Protein AF-A0A5N9HCJ1-F1 (afdb_monomer_lite)

pLDDT: mean 94.04, std 5.84, range [57.25, 97.88]

Radius of gyration: 28.1 Å; chains: 1; bounding box: 60×42×61 Å

Sequence (81 aa):
ELRPFLDRYMRGKDVDVEYKSRLYRLAHDLAVSSFGMRQEVYEYWHGGDPNRNRINLLRGYDQSDMMDRIKGLVSKPLPHE

Secondary structure (DSSP, 8-state):
--HHHHHHHT--SSS-HHHHHHHHHHHHHHHTSHHHHHHHHHHHHHTS-HHHHHHHHHHHS--HHHHHHHHHHHSSPPP--

Structure (mmCIF, N/CA/C/O backbone):
data_AF-A0A5N9HCJ1-F1
#
_entry.id   AF-A0A5N9HCJ1-F1
#
loop_
_atom_site.group_PDB
_atom_site.id
_atom_site.type_symbol
_atom_s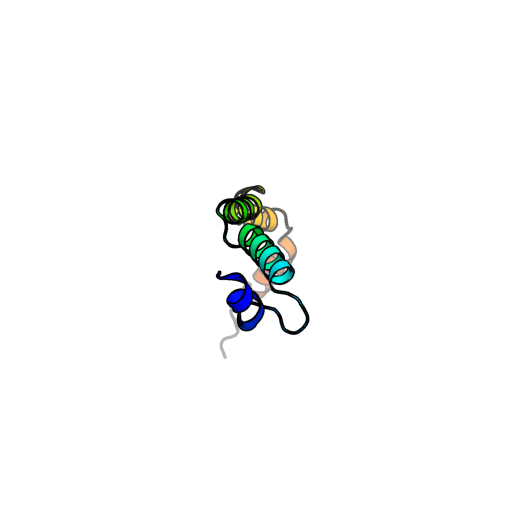ite.label_atom_id
_atom_site.label_alt_id
_atom_site.label_comp_id
_atom_site.label_asym_id
_atom_site.label_entity_id
_atom_site.label_seq_id
_atom_site.pdbx_PDB_ins_code
_atom_site.Cartn_x
_atom_site.Cartn_y
_atom_site.Cartn_z
_atom_site.occupancy
_atom_site.B_iso_or_equiv
_atom_site.auth_seq_id
_atom_site.auth_comp_id
_atom_site.auth_asym_id
_atom_site.auth_atom_id
_atom_site.pdbx_PDB_model_num
ATOM 1 N N . GLU A 1 1 ? 27.585 -2.164 -27.334 1.00 86.69 1 GLU A N 1
ATOM 2 C CA . GLU A 1 1 ? 27.666 -3.609 -27.654 1.00 86.69 1 GLU A CA 1
ATOM 3 C C . GLU A 1 1 ? 26.526 -4.464 -27.069 1.00 86.69 1 GLU A C 1
ATOM 5 O O . GLU A 1 1 ? 26.122 -5.408 -27.726 1.00 86.69 1 GLU A O 1
ATOM 10 N N . LEU A 1 2 ? 25.920 -4.136 -25.915 1.00 94.38 2 LEU A N 1
ATOM 11 C CA . LEU A 1 2 ? 24.874 -4.974 -25.278 1.00 94.38 2 LEU A CA 1
ATOM 12 C C . LEU A 1 2 ? 23.484 -4.975 -25.945 1.00 94.38 2 LEU A C 1
ATOM 14 O O . LEU A 1 2 ? 22.673 -5.862 -25.681 1.00 94.38 2 LEU A O 1
ATOM 18 N N . ARG A 1 3 ? 23.183 -3.978 -26.783 1.00 94.75 3 ARG A N 1
ATOM 19 C CA . ARG A 1 3 ? 21.826 -3.738 -27.295 1.00 94.75 3 ARG A CA 1
ATOM 20 C C . ARG A 1 3 ? 21.182 -4.956 -27.992 1.00 94.75 3 ARG A C 1
ATOM 22 O O . ARG A 1 3 ? 20.063 -5.289 -27.610 1.00 94.75 3 ARG A O 1
ATOM 29 N N . PRO A 1 4 ? 21.864 -5.690 -28.893 1.00 96.31 4 PRO A N 1
ATOM 30 C CA . PRO A 1 4 ? 21.264 -6.846 -29.567 1.00 96.31 4 PRO A CA 1
ATOM 31 C C . PRO A 1 4 ? 20.822 -7.965 -28.611 1.00 96.31 4 PRO A C 1
ATOM 33 O O . PRO A 1 4 ? 19.841 -8.660 -28.869 1.00 96.31 4 PRO A O 1
ATOM 36 N N . PHE A 1 5 ? 21.519 -8.137 -27.483 1.00 97.25 5 PHE A N 1
ATOM 37 C CA . PHE A 1 5 ? 21.143 -9.122 -26.468 1.00 97.25 5 PHE A CA 1
ATOM 38 C C . PHE A 1 5 ? 19.892 -8.696 -25.698 1.00 97.25 5 PHE A C 1
ATOM 40 O O . PHE A 1 5 ? 19.039 -9.533 -25.408 1.00 97.25 5 PHE A O 1
ATOM 47 N N . LEU A 1 6 ? 19.756 -7.400 -25.409 1.00 96.50 6 LEU A N 1
ATOM 48 C CA . LEU A 1 6 ? 18.564 -6.847 -24.766 1.00 96.50 6 LEU A CA 1
ATOM 49 C C . LEU A 1 6 ? 17.334 -7.001 -25.669 1.00 96.50 6 LEU A C 1
ATOM 51 O O . LEU A 1 6 ? 16.305 -7.496 -25.211 1.00 96.50 6 LEU A O 1
ATOM 55 N N . ASP A 1 7 ? 17.457 -6.676 -26.957 1.00 96.12 7 ASP A N 1
ATOM 56 C CA . ASP A 1 7 ? 16.362 -6.851 -27.919 1.00 96.12 7 ASP A CA 1
ATOM 57 C C . ASP A 1 7 ? 15.946 -8.327 -28.052 1.00 96.12 7 ASP A C 1
ATOM 59 O O . ASP A 1 7 ? 14.758 -8.636 -28.150 1.00 96.12 7 ASP A O 1
ATOM 63 N N . ARG A 1 8 ? 16.905 -9.263 -28.000 1.00 95.12 8 ARG A N 1
ATOM 64 C CA . ARG A 1 8 ? 16.623 -10.700 -28.133 1.00 95.12 8 ARG A CA 1
ATOM 65 C C . ARG A 1 8 ? 16.012 -11.318 -26.878 1.00 95.12 8 ARG A C 1
ATOM 67 O O . ARG A 1 8 ? 15.061 -12.090 -26.996 1.00 95.12 8 ARG A O 1
ATOM 74 N N . TYR A 1 9 ? 16.568 -11.020 -25.705 1.00 96.69 9 TYR A N 1
ATOM 75 C CA . TYR A 1 9 ? 16.260 -11.751 -24.470 1.00 96.69 9 TYR A CA 1
ATOM 76 C C . TYR A 1 9 ? 15.373 -10.988 -23.489 1.00 96.69 9 TYR A C 1
ATOM 78 O O . TYR A 1 9 ? 14.731 -11.612 -22.650 1.00 96.69 9 TYR A O 1
ATOM 86 N N . MET A 1 10 ? 15.311 -9.659 -23.583 1.00 96.50 10 MET A N 1
ATOM 87 C CA . MET A 1 10 ? 14.603 -8.830 -22.602 1.00 96.50 10 MET A CA 1
ATOM 88 C C . MET A 1 10 ? 13.325 -8.192 -23.148 1.00 96.50 10 MET A C 1
ATOM 90 O O . MET A 1 10 ? 12.592 -7.585 -22.366 1.00 96.50 10 MET A O 1
ATOM 94 N N . ARG A 1 11 ? 12.990 -8.383 -24.432 1.00 96.56 11 ARG A N 1
ATOM 95 C CA . ARG A 1 11 ? 11.718 -7.936 -25.029 1.00 96.56 11 ARG A CA 1
ATOM 96 C C . ARG A 1 11 ? 10.479 -8.577 -24.386 1.00 96.56 11 ARG A C 1
ATOM 98 O O . ARG A 1 11 ? 10.566 -9.547 -23.624 1.00 96.56 11 ARG A O 1
ATOM 105 N N . GLY A 1 12 ? 9.312 -7.996 -24.645 1.00 94.56 12 GLY A N 1
ATOM 106 C CA . GLY A 1 12 ? 8.028 -8.616 -24.314 1.00 94.56 12 GLY A CA 1
ATOM 107 C C . GLY A 1 12 ? 7.552 -9.554 -25.423 1.00 94.56 12 GLY A C 1
ATOM 108 O O . GLY A 1 12 ? 8.210 -9.690 -26.453 1.00 94.56 12 GLY A O 1
ATOM 109 N N . LYS A 1 13 ? 6.394 -10.195 -25.216 1.00 93.62 13 LYS A N 1
ATOM 110 C CA . LYS A 1 13 ? 5.773 -11.071 -26.224 1.00 93.62 13 LYS A CA 1
ATOM 111 C C . LYS A 1 13 ? 5.552 -10.318 -27.545 1.00 93.62 13 LYS A C 1
ATOM 113 O O . LYS A 1 13 ? 6.059 -10.749 -28.575 1.00 93.62 13 LYS A O 1
ATOM 118 N N . ASP A 1 14 ? 4.916 -9.151 -27.449 1.00 95.75 14 ASP A N 1
ATOM 119 C CA . ASP A 1 14 ? 4.498 -8.321 -28.588 1.00 95.75 14 ASP A CA 1
ATOM 120 C C . ASP A 1 14 ? 4.983 -6.861 -28.470 1.00 95.75 14 ASP A C 1
ATOM 122 O O . ASP A 1 14 ? 4.443 -5.960 -29.102 1.00 95.75 14 ASP A O 1
ATOM 126 N N . VAL A 1 15 ? 5.993 -6.602 -27.631 1.00 96.94 15 VAL A N 1
ATOM 127 C CA . VAL A 1 15 ? 6.556 -5.257 -27.412 1.00 96.94 15 VAL A CA 1
ATOM 128 C C . VAL A 1 15 ? 8.077 -5.299 -27.399 1.00 96.94 15 VAL A C 1
ATOM 130 O O . VAL A 1 15 ? 8.678 -6.302 -26.997 1.00 96.94 15 VAL A O 1
ATOM 133 N N . ASP A 1 16 ? 8.702 -4.201 -27.819 1.00 96.94 16 ASP A N 1
ATOM 134 C CA . ASP A 1 16 ? 10.153 -4.061 -27.792 1.00 96.94 16 ASP A CA 1
ATOM 135 C C . ASP A 1 16 ? 10.713 -3.990 -26.357 1.00 96.94 16 ASP A C 1
ATOM 137 O O . ASP A 1 16 ? 9.992 -3.920 -25.351 1.00 96.94 16 ASP A O 1
ATOM 141 N N . VAL A 1 17 ? 12.040 -4.061 -26.255 1.00 97.75 17 VAL A N 1
ATOM 142 C CA . VAL A 1 17 ? 12.727 -4.019 -24.962 1.00 97.75 17 VAL A CA 1
ATOM 143 C C . VAL A 1 17 ? 12.636 -2.651 -24.291 1.00 97.75 17 VAL A C 1
ATOM 145 O O . VAL A 1 17 ? 12.627 -2.585 -23.063 1.00 97.75 17 VAL A O 1
ATOM 148 N N . GLU A 1 18 ? 12.552 -1.559 -25.049 1.00 97.06 18 GLU A N 1
ATOM 149 C CA . GLU A 1 18 ? 12.533 -0.211 -24.482 1.00 97.06 18 GLU A CA 1
ATOM 150 C C . GLU A 1 18 ? 11.222 0.064 -23.769 1.00 97.06 18 GLU A C 1
ATOM 152 O O . GLU A 1 18 ? 11.224 0.504 -22.618 1.00 97.06 18 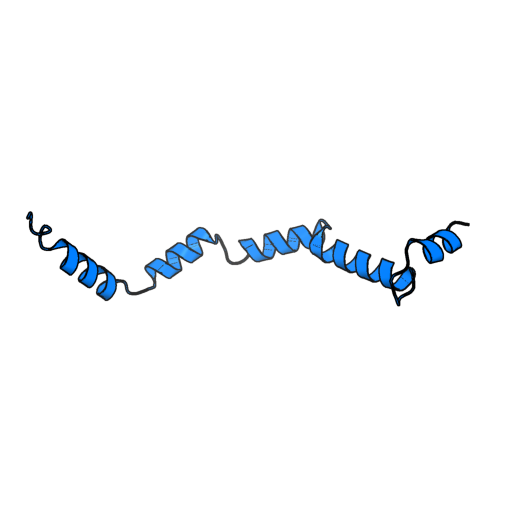GLU A O 1
ATOM 157 N N . TYR A 1 19 ? 10.111 -0.243 -24.430 1.00 97.88 19 TYR A N 1
ATOM 158 C CA . TYR A 1 19 ? 8.778 -0.111 -23.881 1.00 97.88 19 TYR A CA 1
ATOM 159 C C . TYR A 1 19 ? 8.629 -0.968 -22.627 1.00 97.88 19 TYR A C 1
ATOM 161 O O . TYR A 1 19 ? 8.255 -0.455 -21.570 1.00 97.88 19 TYR A O 1
ATOM 169 N N . LYS A 1 20 ? 9.010 -2.252 -22.702 1.00 97.81 20 LYS A N 1
ATOM 170 C CA . LYS A 1 20 ? 8.972 -3.138 -21.533 1.00 97.81 20 LYS A CA 1
ATOM 171 C C . LYS A 1 20 ? 9.849 -2.608 -20.398 1.00 97.81 20 LYS A C 1
ATOM 173 O O . LYS A 1 20 ? 9.408 -2.593 -19.255 1.00 97.81 20 LYS A O 1
ATOM 178 N N . SER A 1 21 ? 11.052 -2.118 -20.692 1.00 97.06 21 SER A N 1
ATOM 179 C CA . SER A 1 21 ? 11.949 -1.573 -19.663 1.00 97.06 21 SER A CA 1
ATOM 180 C C . SER A 1 21 ? 11.366 -0.332 -18.984 1.00 97.06 21 SER A C 1
ATOM 182 O O . SER A 1 21 ? 11.416 -0.230 -17.760 1.00 97.06 21 SER A O 1
ATOM 184 N N . ARG A 1 22 ? 10.768 0.592 -19.748 1.00 97.88 22 ARG A N 1
ATOM 185 C CA . ARG A 1 22 ? 10.109 1.791 -19.197 1.00 97.88 22 ARG A CA 1
ATOM 186 C C . ARG A 1 22 ? 8.891 1.420 -18.349 1.00 97.88 22 ARG A C 1
ATOM 188 O O . ARG A 1 22 ? 8.729 1.964 -17.261 1.00 97.88 22 ARG A O 1
ATOM 195 N N . LEU A 1 23 ? 8.086 0.458 -18.802 1.00 97.19 23 LEU A N 1
ATOM 196 C CA . LEU A 1 23 ? 6.936 -0.044 -18.049 1.00 97.19 23 LEU A CA 1
ATOM 197 C C . LEU A 1 23 ? 7.363 -0.665 -16.712 1.00 97.19 23 LEU A C 1
ATOM 199 O O . LEU A 1 23 ? 6.796 -0.350 -15.670 1.00 97.19 23 LEU A O 1
ATOM 203 N N . TYR A 1 24 ? 8.388 -1.516 -16.728 1.00 96.62 24 TYR A N 1
ATOM 204 C CA . TYR A 1 24 ? 8.894 -2.144 -15.508 1.00 96.62 24 TYR A CA 1
ATOM 205 C C . TYR A 1 24 ? 9.561 -1.132 -14.584 1.00 96.62 24 TYR A C 1
ATOM 207 O O . TYR A 1 24 ? 9.455 -1.262 -13.367 1.00 96.62 24 TYR A O 1
ATOM 215 N N . ARG A 1 25 ? 10.203 -0.098 -15.137 1.00 96.94 25 ARG A N 1
ATOM 216 C CA . ARG A 1 25 ? 10.735 0.999 -14.332 1.00 96.94 25 ARG A CA 1
ATOM 217 C C . ARG A 1 25 ? 9.620 1.756 -13.613 1.00 96.94 25 ARG A C 1
ATOM 219 O O . ARG A 1 25 ? 9.745 1.989 -12.418 1.00 96.94 25 ARG A O 1
ATOM 226 N N . LEU A 1 26 ? 8.521 2.059 -14.303 1.00 96.62 26 LEU A N 1
ATOM 227 C CA . LEU A 1 26 ? 7.345 2.664 -13.679 1.00 96.62 26 LEU A CA 1
ATOM 228 C C . LEU A 1 26 ? 6.778 1.770 -12.567 1.00 96.62 26 LEU A C 1
ATOM 230 O O . LEU A 1 26 ? 6.543 2.242 -11.460 1.00 96.62 26 LEU A O 1
ATOM 234 N N . ALA A 1 27 ? 6.604 0.473 -12.836 1.00 96.69 27 ALA A N 1
ATOM 235 C CA . ALA A 1 27 ? 6.114 -0.473 -11.835 1.00 96.69 27 ALA A CA 1
ATOM 236 C C . ALA A 1 27 ? 7.042 -0.555 -10.610 1.00 96.69 27 ALA A C 1
ATOM 238 O O . ALA A 1 27 ? 6.572 -0.540 -9.475 1.00 96.69 27 ALA A O 1
ATOM 239 N N . HIS A 1 28 ? 8.357 -0.585 -10.831 1.00 96.06 28 HIS A N 1
ATOM 240 C CA . HIS A 1 28 ? 9.351 -0.539 -9.763 1.00 96.06 28 HIS A CA 1
ATOM 241 C C . HIS A 1 28 ? 9.231 0.747 -8.938 1.00 96.06 28 HIS A C 1
ATOM 243 O O . HIS A 1 28 ? 9.235 0.690 -7.709 1.00 96.06 28 HIS A O 1
ATOM 249 N N . ASP A 1 29 ? 9.103 1.902 -9.588 1.00 96.00 29 ASP A N 1
ATOM 250 C CA . ASP A 1 29 ? 9.017 3.182 -8.889 1.00 96.00 29 ASP A CA 1
ATOM 251 C C . ASP A 1 29 ? 7.746 3.279 -8.028 1.00 96.00 29 ASP A C 1
ATOM 253 O O . ASP A 1 29 ? 7.804 3.834 -6.930 1.00 96.00 29 ASP A O 1
ATOM 257 N N . LEU A 1 30 ? 6.647 2.651 -8.452 1.00 94.44 30 LEU A N 1
ATOM 258 C CA . LEU A 1 30 ? 5.394 2.594 -7.693 1.00 94.44 30 LEU A CA 1
ATOM 259 C C . LEU A 1 30 ? 5.400 1.567 -6.551 1.00 94.44 30 LEU A C 1
ATOM 261 O O . LEU A 1 30 ? 4.838 1.849 -5.499 1.00 94.44 30 LEU A O 1
ATOM 265 N N . ALA A 1 31 ? 6.005 0.391 -6.744 1.00 92.94 31 ALA A N 1
ATOM 266 C CA . ALA A 1 31 ? 5.833 -0.741 -5.825 1.00 92.94 31 ALA A CA 1
ATOM 267 C C . ALA A 1 31 ? 7.075 -1.101 -4.992 1.00 92.94 31 ALA A C 1
ATOM 269 O O . ALA A 1 31 ? 6.946 -1.726 -3.946 1.00 92.94 31 ALA A O 1
ATOM 270 N N . VAL A 1 32 ? 8.279 -0.765 -5.460 1.00 91.69 32 VAL A N 1
ATOM 271 C CA . VAL A 1 32 ? 9.541 -1.270 -4.881 1.00 91.69 32 VAL A CA 1
ATOM 272 C C . VAL A 1 32 ? 10.465 -0.140 -4.442 1.00 91.69 32 VAL A C 1
ATOM 274 O O . VAL A 1 32 ? 11.258 -0.303 -3.516 1.00 91.69 32 VAL A O 1
ATOM 277 N N . SER A 1 33 ? 10.387 1.021 -5.091 1.00 95.88 33 SER A N 1
ATOM 278 C CA . SER A 1 33 ? 11.238 2.148 -4.730 1.00 95.88 33 SER A CA 1
ATOM 279 C C . SER A 1 33 ? 10.898 2.698 -3.345 1.00 95.88 33 SER A C 1
ATOM 281 O O . SER A 1 33 ? 9.758 2.639 -2.885 1.00 95.88 33 SER A O 1
ATOM 283 N N . SER A 1 34 ? 11.877 3.344 -2.710 1.00 95.06 34 SER A N 1
ATOM 284 C CA . SER A 1 34 ? 11.679 4.047 -1.438 1.00 95.06 34 SER A CA 1
ATOM 285 C C . SER A 1 34 ? 10.580 5.114 -1.521 1.00 95.06 34 SER A C 1
ATOM 287 O O . SER A 1 34 ? 9.931 5.407 -0.520 1.00 95.06 34 SER A O 1
ATOM 289 N N . PHE A 1 35 ? 10.362 5.693 -2.708 1.00 93.75 35 PHE A N 1
ATOM 290 C CA . PHE A 1 35 ? 9.264 6.624 -2.946 1.00 93.75 35 PHE A CA 1
ATOM 291 C C . PHE A 1 35 ? 7.908 5.911 -2.885 1.00 93.75 35 PHE A C 1
ATOM 293 O O . PHE A 1 35 ? 7.041 6.348 -2.133 1.00 93.75 35 PHE A O 1
ATOM 300 N N . GLY A 1 36 ? 7.747 4.797 -3.607 1.00 93.12 36 GLY A N 1
ATOM 301 C CA . GLY A 1 36 ? 6.529 3.981 -3.581 1.00 93.12 36 GLY A CA 1
ATOM 302 C C . GLY A 1 36 ? 6.213 3.450 -2.181 1.00 93.12 36 GLY A C 1
ATOM 303 O O . GLY A 1 36 ? 5.112 3.648 -1.675 1.00 93.12 36 GLY A O 1
ATOM 304 N N . MET A 1 37 ? 7.216 2.905 -1.486 1.00 94.00 37 MET A N 1
ATOM 305 C CA . MET A 1 37 ? 7.067 2.438 -0.099 1.00 94.00 37 MET A CA 1
ATOM 306 C C . MET A 1 37 ? 6.649 3.561 0.859 1.00 94.00 37 MET A C 1
ATOM 308 O O . MET A 1 37 ? 5.854 3.353 1.772 1.00 94.00 37 MET A O 1
ATOM 312 N N . ARG A 1 38 ? 7.164 4.781 0.662 1.00 95.81 38 ARG A N 1
ATOM 313 C CA . ARG A 1 38 ? 6.727 5.935 1.456 1.00 95.81 38 ARG A CA 1
ATOM 314 C C . ARG A 1 38 ? 5.259 6.269 1.200 1.00 95.81 38 ARG A C 1
ATOM 316 O O . ARG A 1 38 ? 4.577 6.630 2.154 1.00 95.81 38 ARG A O 1
ATOM 323 N N . GLN A 1 39 ? 4.791 6.174 -0.045 1.00 96.50 39 GLN A N 1
ATOM 324 C CA . GLN A 1 39 ? 3.375 6.379 -0.364 1.00 96.50 39 GLN A CA 1
ATOM 325 C C . GLN A 1 39 ? 2.500 5.320 0.312 1.00 96.50 39 GLN A C 1
ATOM 327 O O . GLN A 1 39 ? 1.483 5.673 0.891 1.00 96.50 39 GLN A O 1
ATOM 332 N N . GLU A 1 40 ? 2.927 4.057 0.351 1.00 94.75 40 GLU A N 1
ATOM 333 C CA . GLU A 1 40 ? 2.203 3.002 1.077 1.00 94.75 40 GLU A CA 1
ATOM 334 C C . GLU A 1 40 ? 2.065 3.318 2.576 1.00 94.75 40 GLU A C 1
ATOM 336 O O . GLU A 1 40 ? 0.966 3.280 3.133 1.00 94.75 40 GLU A O 1
ATOM 341 N N . VAL A 1 41 ? 3.169 3.699 3.230 1.00 95.50 41 VAL A N 1
ATOM 342 C CA . VAL A 1 41 ? 3.155 4.112 4.644 1.00 95.50 41 VAL A CA 1
ATOM 343 C C . VAL A 1 41 ? 2.272 5.344 4.842 1.00 95.50 41 VAL A C 1
ATOM 345 O O . VAL A 1 41 ? 1.539 5.423 5.827 1.00 95.50 41 VAL A O 1
ATOM 348 N N . TYR A 1 42 ? 2.333 6.304 3.919 1.00 95.88 42 TYR A N 1
ATOM 349 C CA . TYR A 1 42 ? 1.489 7.489 3.966 1.00 95.88 42 TYR A CA 1
ATOM 350 C C . TYR A 1 42 ? 0.013 7.106 3.902 1.00 95.88 42 TYR A C 1
ATOM 352 O O . TYR A 1 42 ? -0.707 7.422 4.836 1.00 95.88 42 TYR A O 1
ATOM 360 N N . GLU A 1 43 ? -0.435 6.370 2.889 1.00 95.31 43 GLU A N 1
ATOM 361 C CA . GLU A 1 43 ? -1.847 5.989 2.747 1.00 95.31 43 GLU A CA 1
ATOM 362 C C . GLU A 1 43 ? -2.373 5.224 3.969 1.00 95.31 43 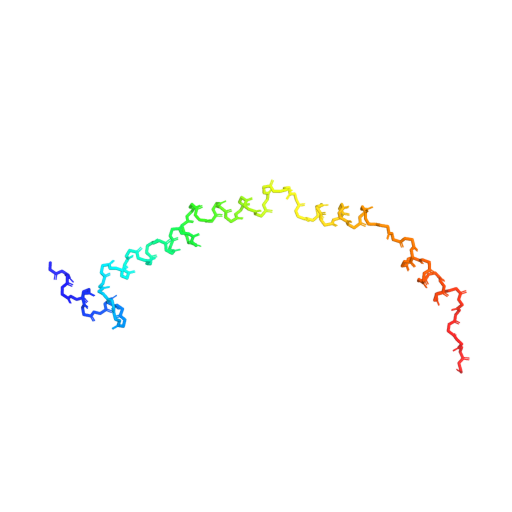GLU A C 1
ATOM 364 O O . GLU A 1 43 ? -3.484 5.475 4.438 1.00 95.31 43 GLU A O 1
ATOM 369 N N . TYR A 1 44 ? -1.557 4.340 4.550 1.00 95.31 44 TYR A N 1
ATOM 370 C CA . TYR A 1 44 ? -1.974 3.562 5.715 1.00 95.31 44 TYR A CA 1
ATOM 371 C C . TYR A 1 44 ? -2.124 4.405 6.994 1.00 95.31 44 TYR A C 1
ATOM 373 O O . TYR A 1 44 ? -3.032 4.158 7.789 1.00 95.31 44 TYR A O 1
ATOM 381 N N . TRP A 1 45 ? -1.251 5.396 7.211 1.00 95.88 45 TRP A N 1
ATOM 382 C CA . TRP A 1 45 ? -1.198 6.161 8.467 1.00 95.88 45 TRP A CA 1
ATOM 383 C C . TRP A 1 45 ? -1.717 7.599 8.366 1.00 95.88 45 TRP A C 1
ATOM 385 O O . TRP A 1 45 ? -1.942 8.237 9.396 1.00 95.88 45 TRP A O 1
ATOM 395 N N . HIS A 1 46 ? -1.912 8.140 7.162 1.00 95.50 46 HIS A N 1
ATOM 396 C CA . HIS A 1 46 ? -2.298 9.538 6.954 1.00 95.50 46 HIS A CA 1
ATOM 397 C C . HIS A 1 46 ? -3.681 9.842 7.539 1.00 95.50 46 HIS A C 1
ATOM 399 O O . HIS A 1 46 ? -3.891 10.911 8.109 1.00 95.50 46 HIS A O 1
ATOM 405 N N . GLY A 1 47 ? -4.593 8.868 7.488 1.00 93.69 47 GLY A N 1
ATOM 406 C CA . GLY A 1 47 ? -5.905 8.939 8.135 1.00 93.69 47 GLY A CA 1
ATOM 407 C C . GLY A 1 47 ? -5.881 8.762 9.660 1.00 93.69 47 GLY A C 1
ATOM 408 O O . GLY A 1 47 ? -6.945 8.657 10.270 1.00 93.69 47 GLY A O 1
ATOM 409 N N . GLY A 1 48 ? -4.704 8.694 10.288 1.00 94.88 48 GLY A N 1
ATOM 410 C CA . GLY A 1 48 ? -4.531 8.368 11.702 1.00 94.88 48 GLY A CA 1
ATOM 411 C C . GLY A 1 48 ? -4.369 6.868 11.951 1.00 94.88 48 GLY A C 1
ATOM 412 O O . GLY A 1 48 ? -4.271 6.070 11.025 1.00 94.88 48 GLY A O 1
ATOM 413 N N . ASP A 1 49 ? -4.322 6.480 13.227 1.00 96.25 49 ASP A N 1
ATOM 414 C CA . ASP A 1 49 ? -4.156 5.080 13.634 1.00 96.25 49 ASP A CA 1
ATOM 415 C C . ASP A 1 49 ? -5.370 4.232 13.195 1.00 96.25 49 ASP A C 1
ATOM 417 O O . ASP A 1 49 ? -6.475 4.435 13.718 1.00 96.25 49 ASP A O 1
ATOM 421 N N . PRO A 1 50 ? -5.193 3.241 12.296 1.00 95.38 50 PRO A N 1
ATOM 422 C CA . PRO A 1 50 ? -6.292 2.418 11.796 1.00 95.38 50 PRO A CA 1
ATOM 423 C C . PRO A 1 50 ? -7.043 1.662 12.892 1.00 95.38 50 PRO A C 1
ATOM 425 O O . PRO A 1 50 ? -8.253 1.452 12.776 1.00 95.38 50 PRO A O 1
ATOM 428 N N . ASN A 1 51 ? -6.369 1.282 13.982 1.00 95.88 51 ASN A N 1
ATOM 429 C CA . ASN A 1 51 ? -7.028 0.621 15.106 1.00 95.88 51 ASN A CA 1
ATOM 430 C C . ASN A 1 51 ? -7.949 1.590 15.844 1.00 95.88 51 ASN A C 1
ATOM 432 O O . ASN A 1 51 ? -9.0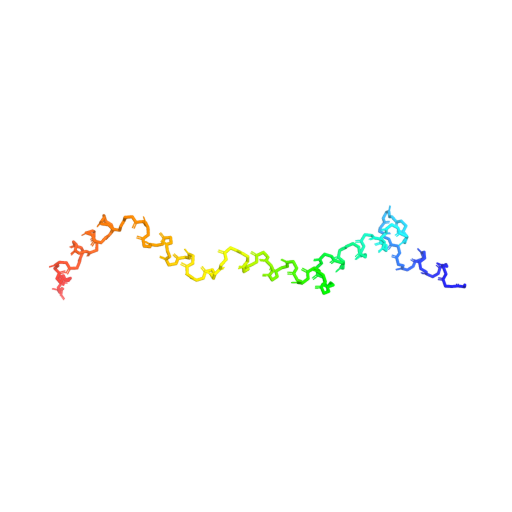94 1.249 16.141 1.00 95.88 51 ASN A O 1
ATOM 436 N N . ARG A 1 52 ? -7.489 2.824 16.085 1.00 96.00 52 ARG A N 1
ATOM 437 C CA . ARG A 1 52 ? -8.332 3.871 16.683 1.00 96.00 52 ARG A CA 1
ATOM 438 C C . ARG A 1 52 ? -9.505 4.218 15.783 1.00 96.00 52 ARG A C 1
ATOM 440 O O . ARG A 1 52 ? -10.619 4.334 16.284 1.00 96.00 52 ARG A O 1
ATOM 447 N N . ASN A 1 53 ? -9.287 4.306 14.475 1.00 95.94 53 ASN A N 1
ATOM 448 C CA . ASN A 1 53 ? -10.356 4.577 13.517 1.00 95.94 53 ASN A CA 1
ATOM 449 C C . ASN A 1 53 ? -11.438 3.487 13.557 1.00 95.94 53 ASN A C 1
ATOM 451 O O . ASN A 1 53 ? -12.623 3.806 13.633 1.00 95.94 53 ASN A O 1
ATOM 455 N N . ARG A 1 54 ? -11.047 2.206 13.614 1.00 95.81 54 ARG A N 1
ATOM 456 C CA . ARG A 1 54 ? -11.985 1.077 13.773 1.00 95.81 54 ARG A CA 1
ATOM 457 C C . ARG A 1 54 ? -12.740 1.117 15.104 1.00 95.81 54 ARG A C 1
ATOM 459 O O . ARG A 1 54 ? -13.947 0.893 15.126 1.00 95.81 54 ARG A O 1
ATOM 466 N N . ILE A 1 55 ? -12.055 1.429 16.205 1.00 96.50 55 ILE A N 1
ATOM 467 C CA . ILE A 1 55 ? -12.687 1.570 17.527 1.00 96.50 55 ILE A CA 1
ATOM 468 C C . ILE A 1 55 ? -13.695 2.723 17.524 1.00 96.50 55 ILE A C 1
ATOM 470 O O . ILE A 1 55 ? -14.798 2.575 18.044 1.00 96.50 55 ILE A O 1
ATOM 474 N N . ASN A 1 56 ? -13.335 3.862 16.935 1.00 96.12 56 ASN A N 1
ATOM 475 C CA . ASN A 1 56 ? -14.212 5.025 16.851 1.00 96.12 56 ASN A CA 1
ATOM 476 C C . ASN A 1 56 ? -15.449 4.727 16.002 1.00 96.12 56 ASN A C 1
ATOM 478 O O . ASN A 1 56 ? -16.549 5.089 16.407 1.00 96.12 56 ASN A O 1
ATOM 482 N N . LEU A 1 57 ? -15.288 4.005 14.889 1.00 94.94 57 LEU A N 1
ATOM 483 C CA . LEU A 1 57 ? -16.411 3.537 14.077 1.00 94.94 57 LEU A CA 1
ATOM 484 C C . LEU A 1 57 ? -17.360 2.651 14.895 1.00 94.94 57 LEU A C 1
ATOM 486 O O . LEU A 1 57 ? -18.565 2.882 14.897 1.00 94.94 57 LEU A O 1
ATOM 490 N N . LEU A 1 58 ? -16.816 1.680 15.637 1.00 93.75 58 LEU A N 1
ATOM 491 C CA . LEU A 1 58 ? -17.610 0.798 16.494 1.00 93.75 58 LEU A CA 1
ATOM 492 C C . LEU A 1 58 ? -18.361 1.572 17.587 1.00 93.75 58 LEU A C 1
ATOM 494 O O . LEU A 1 58 ? -19.513 1.258 17.869 1.00 93.75 58 LEU A O 1
ATOM 498 N N . ARG A 1 59 ? -17.708 2.563 18.206 1.00 93.69 59 ARG A N 1
ATOM 499 C CA . ARG A 1 59 ? -18.295 3.406 19.261 1.00 93.69 59 ARG A CA 1
ATOM 500 C C . ARG A 1 59 ? -19.332 4.397 18.737 1.00 93.69 59 ARG A C 1
ATOM 502 O O . ARG A 1 59 ? -20.201 4.798 19.500 1.00 93.69 59 ARG A O 1
ATOM 509 N N . GLY A 1 60 ? -19.209 4.823 17.482 1.00 94.25 60 GLY A N 1
ATOM 510 C CA . GLY A 1 60 ? -20.164 5.721 16.833 1.00 94.25 60 GLY A CA 1
ATOM 511 C C . GLY A 1 60 ? -21.424 5.017 16.326 1.00 94.25 60 GLY A C 1
ATOM 512 O O . GLY A 1 60 ? -22.413 5.683 16.041 1.00 94.25 60 GLY A O 1
ATOM 513 N N . TYR A 1 61 ? -21.397 3.689 16.208 1.00 94.44 61 TYR A N 1
ATOM 514 C CA . TYR A 1 61 ? -22.551 2.885 15.822 1.00 94.44 61 TYR A CA 1
ATOM 515 C C . TYR A 1 61 ? -23.455 2.615 17.032 1.00 94.44 61 TYR A C 1
ATOM 517 O O . TYR A 1 61 ? -22.956 2.275 18.105 1.00 94.44 61 TYR A O 1
ATOM 525 N N . ASP A 1 62 ? -24.776 2.729 16.868 1.00 94.69 62 ASP A N 1
ATOM 526 C CA . ASP A 1 62 ? -25.715 2.347 17.926 1.00 94.69 62 ASP A CA 1
ATOM 527 C C . ASP A 1 62 ? -25.766 0.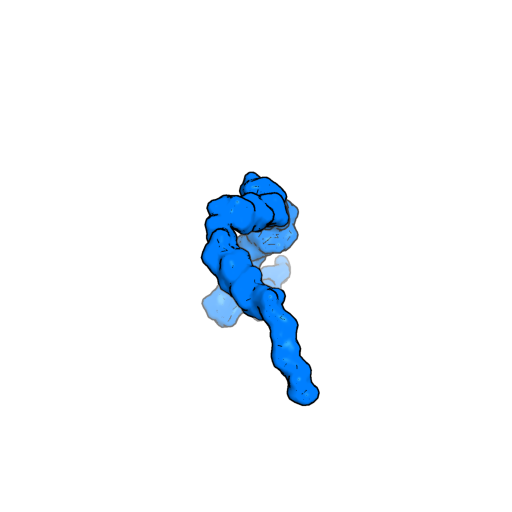820 18.070 1.00 94.69 62 ASP A C 1
ATOM 529 O O . ASP A 1 62 ? -26.133 0.088 17.153 1.00 94.69 62 ASP A O 1
ATOM 533 N N . GLN A 1 63 ? -25.384 0.340 19.249 1.00 94.19 63 GLN A N 1
ATOM 534 C CA . GLN A 1 63 ? -25.299 -1.082 19.570 1.00 94.19 63 GLN A CA 1
ATOM 535 C C . GLN A 1 63 ? -26.515 -1.584 20.354 1.00 94.19 63 GLN A C 1
ATOM 537 O O . GLN A 1 63 ? -26.544 -2.765 20.703 1.00 94.19 63 GLN A O 1
ATOM 542 N N . SER A 1 64 ? -27.485 -0.715 20.653 1.00 95.69 64 SER A N 1
ATOM 543 C CA . SER A 1 64 ? -28.630 -1.010 21.522 1.00 95.69 64 SER A CA 1
ATOM 544 C C . SER A 1 64 ? -29.366 -2.289 21.111 1.00 95.69 64 SER A C 1
ATOM 546 O O . SER A 1 64 ? -29.434 -3.228 21.901 1.00 95.69 64 SER A O 1
ATOM 548 N N . ASP A 1 65 ? -29.792 -2.381 19.851 1.00 96.25 65 ASP A N 1
ATOM 549 C CA . ASP A 1 65 ? -30.542 -3.521 19.308 1.00 96.25 65 ASP A CA 1
ATOM 550 C C . ASP A 1 65 ? -29.783 -4.855 19.443 1.00 96.25 65 ASP A C 1
ATOM 552 O O . ASP A 1 65 ? -30.294 -5.848 19.970 1.00 96.25 65 ASP A O 1
ATOM 556 N N . MET A 1 66 ? -28.506 -4.874 19.048 1.00 94.31 66 MET A N 1
ATOM 557 C CA . MET A 1 66 ? -27.668 -6.070 19.161 1.00 94.31 66 MET A CA 1
ATOM 558 C C . MET A 1 66 ? -27.449 -6.470 20.624 1.00 94.31 66 MET A C 1
ATOM 560 O O . MET A 1 66 ? -27.524 -7.654 20.963 1.00 94.31 66 MET A O 1
ATOM 564 N N . MET A 1 67 ? -27.197 -5.493 21.496 1.00 95.81 67 MET A N 1
ATOM 565 C CA . MET A 1 67 ? -27.005 -5.733 22.923 1.00 95.81 67 MET A CA 1
ATOM 566 C C . MET A 1 67 ? -28.277 -6.271 23.575 1.00 95.81 67 MET A C 1
ATOM 568 O O . MET A 1 67 ? -28.197 -7.200 24.377 1.00 95.81 67 MET A O 1
ATOM 572 N N . ASP A 1 68 ? -29.442 -5.740 23.222 1.00 97.19 68 ASP A N 1
ATOM 573 C CA . ASP A 1 68 ? -30.722 -6.175 23.775 1.00 97.19 68 ASP A CA 1
ATOM 574 C C . ASP A 1 68 ? -31.097 -7.578 23.295 1.00 97.19 68 ASP A C 1
ATOM 576 O O . ASP A 1 68 ? -31.536 -8.407 24.098 1.00 97.19 68 ASP A O 1
ATOM 580 N N . ARG A 1 69 ? -30.792 -7.912 22.036 1.00 95.75 69 ARG A N 1
ATOM 581 C CA . ARG A 1 69 ? -30.912 -9.286 21.534 1.00 95.75 69 ARG A CA 1
ATOM 582 C C . ARG A 1 69 ? -30.022 -10.260 22.307 1.00 95.75 69 ARG A C 1
ATOM 584 O O . ARG A 1 69 ? -30.495 -11.325 22.705 1.00 95.75 69 ARG A O 1
ATOM 591 N N . ILE A 1 70 ? -28.754 -9.912 22.548 1.00 95.00 70 ILE A N 1
ATOM 592 C CA . ILE A 1 70 ? -27.827 -10.759 23.320 1.00 95.00 70 ILE A CA 1
ATOM 593 C C . ILE A 1 70 ? -28.328 -10.930 24.755 1.00 95.00 70 ILE A C 1
ATOM 595 O O . ILE A 1 70 ? -28.408 -12.061 25.232 1.00 95.00 70 ILE A O 1
ATOM 599 N N . LYS A 1 71 ? -28.721 -9.837 25.424 1.00 95.75 71 LYS A N 1
ATOM 600 C CA . LYS A 1 71 ? -29.310 -9.883 26.773 1.00 95.75 71 LYS A CA 1
ATOM 601 C C . LYS A 1 71 ? -30.539 -10.788 26.816 1.00 95.75 71 LYS A C 1
ATOM 603 O O . LYS A 1 71 ? -30.675 -11.568 27.753 1.00 95.75 71 LYS A O 1
ATOM 608 N N . GLY A 1 72 ? -31.400 -10.722 25.800 1.00 95.25 72 GLY A N 1
ATOM 609 C CA . GLY A 1 72 ? -32.554 -11.607 25.662 1.00 95.25 72 GLY A CA 1
ATOM 61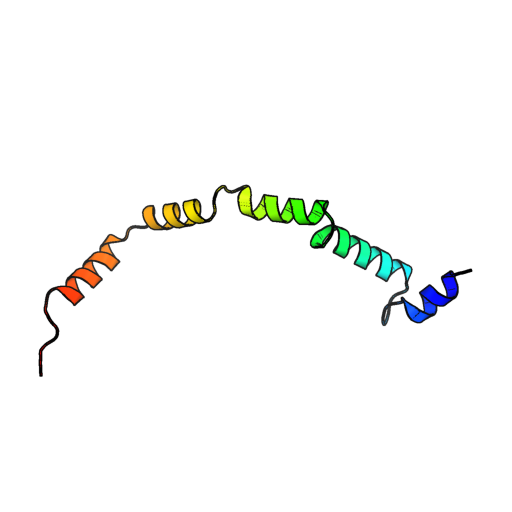0 C C . GLY A 1 72 ? -32.151 -13.081 25.602 1.00 95.25 72 GLY A C 1
ATOM 611 O O . GLY A 1 72 ? -32.711 -13.894 26.337 1.00 95.25 72 GLY A O 1
ATOM 612 N N . LEU A 1 73 ? -31.137 -13.416 24.797 1.00 93.00 73 LEU A N 1
ATOM 613 C CA . LEU A 1 73 ? -30.638 -14.788 24.649 1.00 93.00 73 LEU A CA 1
ATOM 614 C C . LEU A 1 73 ? -30.019 -15.348 25.937 1.00 93.00 73 LEU A C 1
ATOM 616 O O . LEU A 1 73 ? -30.244 -16.511 26.253 1.00 93.00 73 LEU A O 1
ATOM 620 N N . VAL A 1 74 ? -29.270 -14.536 26.689 1.00 93.88 74 VAL A N 1
ATOM 621 C CA . VAL A 1 74 ? -28.609 -14.977 27.937 1.00 93.88 74 VAL A CA 1
ATOM 622 C C . VAL A 1 74 ? -29.474 -14.796 29.186 1.00 93.88 74 VAL A C 1
ATOM 624 O O . VAL A 1 74 ? -29.040 -15.124 30.287 1.00 93.88 74 VAL A O 1
ATOM 627 N N . SER A 1 75 ? -30.696 -14.274 29.039 1.00 94.88 75 SER A N 1
ATOM 628 C CA . SER A 1 75 ? -31.592 -13.984 30.169 1.00 94.88 75 SER A CA 1
ATOM 629 C C . SER A 1 75 ? -32.029 -15.229 30.941 1.00 94.88 75 SER A C 1
ATOM 631 O O . SER A 1 75 ? -32.440 -15.124 32.098 1.00 94.88 75 SER A O 1
ATOM 633 N N . LYS A 1 76 ? -31.958 -16.406 30.314 1.00 88.75 76 LYS A N 1
ATOM 634 C CA . LYS A 1 76 ? -32.313 -17.688 30.918 1.00 88.75 76 LYS A CA 1
ATOM 635 C C . LYS A 1 76 ? -31.213 -18.709 30.622 1.00 88.75 76 LYS A C 1
ATOM 637 O O . LYS A 1 76 ? -30.719 -18.732 29.494 1.00 88.75 76 LYS A O 1
ATOM 642 N N . PRO A 1 77 ? -30.841 -19.560 31.595 1.00 84.44 77 PRO A N 1
ATOM 643 C CA . PRO A 1 77 ? -29.980 -20.703 31.328 1.00 84.44 77 PRO A CA 1
ATOM 644 C C . PRO A 1 77 ? -30.600 -21.575 30.235 1.00 84.44 77 PRO A C 1
ATOM 646 O O . PRO A 1 77 ? -31.827 -21.685 30.154 1.00 84.44 77 PRO A O 1
ATOM 649 N N . LEU A 1 78 ? -29.761 -22.208 29.414 1.00 79.50 78 LEU A N 1
ATOM 650 C CA . LEU A 1 78 ? -30.244 -23.239 28.503 1.00 79.50 78 LEU A CA 1
ATOM 651 C C . LEU A 1 78 ? -30.941 -24.327 29.336 1.00 79.50 78 LEU A C 1
ATOM 653 O O . LEU A 1 78 ? -30.408 -24.694 30.387 1.00 79.50 78 LEU A O 1
ATOM 657 N N . PRO A 1 79 ? -32.124 -24.812 28.918 1.00 78.19 79 PRO A N 1
ATOM 658 C CA . PRO A 1 79 ? -32.769 -25.926 29.593 1.00 78.19 79 PRO A CA 1
ATOM 659 C C . PRO A 1 79 ? -31.778 -27.088 29.677 1.00 78.19 79 PRO A C 1
ATOM 661 O O . PRO A 1 79 ? -31.227 -27.504 28.659 1.00 78.19 79 PRO A O 1
ATOM 664 N N . HIS A 1 80 ? -31.514 -27.564 30.890 1.00 72.00 80 HIS A N 1
ATOM 665 C CA . HIS A 1 80 ? -30.825 -28.830 31.076 1.00 72.00 80 HIS A CA 1
ATOM 666 C C . HIS A 1 80 ? -31.838 -29.934 30.749 1.00 72.00 80 HIS A C 1
ATOM 668 O O . HIS A 1 80 ? -32.836 -30.058 31.459 1.00 72.00 80 HIS A O 1
ATOM 674 N N . GLU A 1 81 ? -31.615 -30.656 29.649 1.00 57.25 81 GLU A N 1
ATOM 675 C CA . GLU A 1 81 ? -32.213 -31.983 29.431 1.00 57.25 81 GLU A CA 1
ATOM 676 C C . GLU A 1 81 ? -31.508 -33.031 30.297 1.00 57.25 81 GLU A C 1
ATOM 678 O O . GLU A 1 81 ? -30.262 -32.945 30.437 1.00 57.25 81 GLU A O 1
#

Foldseek 3Di:
DCVVVQQVPQADPPGGSVVSVVVVVVVCCCPPDPNNVVVVVCVCDVVHDPVVVVVVVVVPDDCPVVVVVVCVVPVDPDDDD